Protein AF-A0A2M8N686-F1 (afdb_monomer_lite)

pLDDT: mean 87.37, std 13.08, range [43.0, 98.5]

Structure (mmCIF, N/CA/C/O backbone):
data_AF-A0A2M8N686-F1
#
_entry.id   AF-A0A2M8N686-F1
#
loop_
_atom_site.group_PDB
_atom_site.id
_atom_site.type_symbol
_atom_site.label_atom_id
_atom_site.label_alt_id
_atom_site.label_comp_id
_atom_site.label_asym_id
_atom_site.label_entity_id
_atom_site.label_seq_id
_atom_site.pdbx_PDB_ins_code
_atom_site.Cartn_x
_atom_site.Cartn_y
_atom_site.Cartn_z
_atom_site.occupancy
_atom_site.B_iso_or_equiv
_atom_site.auth_seq_id
_atom_site.auth_comp_id
_atom_site.auth_asym_id
_atom_site.auth_atom_id
_atom_site.pdbx_PDB_model_num
ATOM 1 N N . MET A 1 1 ? 10.267 6.712 35.554 1.00 43.00 1 MET A N 1
ATOM 2 C CA . MET A 1 1 ? 9.032 7.504 35.377 1.00 43.00 1 MET A CA 1
ATOM 3 C C . MET A 1 1 ? 8.303 6.922 34.177 1.00 43.00 1 MET A C 1
ATOM 5 O O . MET A 1 1 ? 8.813 7.042 33.075 1.00 43.00 1 MET A O 1
ATOM 9 N N . TYR A 1 2 ? 7.205 6.190 34.384 1.00 43.91 2 TYR A N 1
ATOM 10 C CA . TYR A 1 2 ? 6.410 5.654 33.275 1.00 43.91 2 TYR A CA 1
ATOM 11 C C . TYR A 1 2 ? 5.439 6.739 32.820 1.00 43.91 2 TYR A C 1
ATOM 13 O O . TYR A 1 2 ? 4.535 7.112 33.567 1.00 43.91 2 TYR A O 1
ATOM 21 N N . ILE A 1 3 ? 5.649 7.281 31.624 1.00 50.38 3 ILE A N 1
ATOM 22 C CA . ILE A 1 3 ? 4.690 8.197 31.011 1.00 50.38 3 ILE A CA 1
ATOM 23 C C . ILE A 1 3 ? 3.530 7.336 30.512 1.00 50.38 3 ILE A C 1
ATOM 25 O O . ILE A 1 3 ? 3.686 6.550 29.581 1.00 50.38 3 ILE A O 1
ATOM 29 N N . THR A 1 4 ? 2.371 7.442 31.161 1.00 51.72 4 THR A N 1
ATOM 30 C CA . THR A 1 4 ? 1.151 6.810 30.653 1.00 51.72 4 THR A CA 1
ATOM 31 C C . THR A 1 4 ? 0.597 7.690 29.537 1.00 51.72 4 THR A C 1
ATOM 33 O O . THR A 1 4 ? 0.317 8.869 29.744 1.00 51.72 4 THR A O 1
ATOM 36 N N . LYS A 1 5 ? 0.483 7.137 28.325 1.00 56.78 5 LYS A N 1
ATOM 37 C CA . LYS A 1 5 ? -0.182 7.804 27.201 1.00 56.78 5 LYS A CA 1
ATOM 38 C C . LYS A 1 5 ? -1.680 7.847 27.525 1.00 56.78 5 LYS A C 1
ATOM 40 O O . LYS A 1 5 ? -2.380 6.862 27.316 1.00 56.78 5 LYS A O 1
ATOM 45 N N . GLN A 1 6 ? -2.156 8.938 28.121 1.00 55.22 6 GLN A N 1
ATOM 46 C CA . GLN A 1 6 ? -3.581 9.127 28.386 1.00 55.22 6 GLN A CA 1
ATOM 47 C C . GLN A 1 6 ? -4.253 9.615 27.102 1.00 55.22 6 GLN A C 1
ATOM 49 O O . GLN A 1 6 ? -4.021 10.737 26.662 1.00 55.22 6 GLN A O 1
ATOM 54 N N . THR A 1 7 ? -5.053 8.759 26.469 1.00 58.88 7 THR A N 1
ATOM 55 C CA . THR A 1 7 ? -5.977 9.197 25.417 1.00 58.88 7 THR A CA 1
ATOM 56 C C . THR A 1 7 ? -7.092 10.041 26.047 1.00 58.88 7 THR A C 1
ATOM 58 O O . THR A 1 7 ? -7.583 9.670 27.115 1.00 58.88 7 THR A O 1
ATOM 61 N N . PRO A 1 8 ? -7.509 11.150 25.412 1.00 60.50 8 PRO A N 1
ATOM 62 C CA . PRO A 1 8 ? -8.426 12.131 26.004 1.00 60.50 8 PRO A CA 1
ATOM 63 C C . PRO A 1 8 ? -9.835 11.584 26.286 1.00 60.50 8 PRO A C 1
ATOM 65 O O . PRO A 1 8 ? -10.559 12.141 27.108 1.00 60.50 8 PRO A O 1
ATOM 68 N N . SER A 1 9 ? -10.219 10.474 25.654 1.00 70.19 9 SER A N 1
ATOM 69 C CA . SER A 1 9 ? -11.492 9.793 25.880 1.00 70.19 9 SER A CA 1
ATOM 70 C C . SER A 1 9 ? -11.342 8.272 25.754 1.00 70.19 9 SER A C 1
ATOM 72 O O . SER A 1 9 ? -10.486 7.767 25.021 1.00 70.19 9 SER A O 1
ATOM 74 N N . ASN A 1 10 ? -12.167 7.537 26.506 1.00 79.94 10 ASN A N 1
ATOM 75 C CA . ASN A 1 10 ? -12.297 6.085 26.406 1.00 79.94 10 ASN A CA 1
ATOM 76 C C . ASN A 1 10 ? -13.639 5.744 25.759 1.00 79.94 10 ASN A C 1
ATOM 78 O O . ASN A 1 10 ? -14.676 6.249 26.188 1.00 79.94 10 ASN A O 1
ATOM 82 N N . GLU A 1 11 ? -13.618 4.839 24.790 1.00 86.25 11 GLU A N 1
ATOM 83 C CA . GLU A 1 11 ? -14.802 4.148 24.302 1.00 86.25 11 GLU A CA 1
ATOM 84 C C . GLU A 1 11 ? -15.202 3.060 25.306 1.00 86.25 11 GLU A C 1
ATOM 86 O O . GLU A 1 11 ? -14.347 2.382 25.890 1.00 86.25 11 GLU A O 1
ATOM 91 N N . VAL A 1 12 ? -16.508 2.914 25.532 1.00 89.19 12 VAL A N 1
ATOM 92 C CA . VAL A 1 12 ? -17.080 1.862 26.376 1.00 89.19 12 VAL A CA 1
ATOM 93 C C . VAL A 1 12 ? -17.918 0.956 25.489 1.00 89.19 12 VAL A C 1
ATOM 95 O O . VAL A 1 12 ? -18.926 1.382 24.931 1.00 89.19 12 VAL A O 1
ATOM 98 N N . PHE A 1 13 ? -17.503 -0.299 25.372 1.00 91.44 13 PHE A N 1
ATOM 99 C CA . PHE A 1 13 ? -18.198 -1.288 24.558 1.00 91.44 13 PHE A CA 1
ATOM 100 C C . PHE A 1 13 ? -19.401 -1.863 25.308 1.00 91.44 13 PHE A C 1
ATOM 102 O O . PHE A 1 13 ? -19.449 -1.849 26.539 1.00 91.44 13 PHE A O 1
ATOM 109 N N . ALA A 1 14 ? -20.343 -2.461 24.573 1.00 93.81 14 ALA A N 1
ATOM 110 C CA . ALA A 1 14 ? -21.530 -3.104 25.150 1.00 93.81 14 ALA A CA 1
ATOM 111 C C . ALA A 1 14 ? -21.199 -4.199 26.188 1.00 93.81 14 ALA A C 1
ATOM 113 O O . ALA A 1 14 ? -22.002 -4.484 27.069 1.00 93.81 14 ALA A O 1
ATOM 114 N N . THR A 1 15 ? -20.000 -4.786 26.119 1.00 96.00 15 THR A N 1
ATOM 115 C CA . THR A 1 15 ? -19.491 -5.783 27.075 1.00 96.00 15 THR A CA 1
ATOM 116 C C . THR A 1 15 ? -19.003 -5.183 28.399 1.00 96.00 15 THR A C 1
ATOM 118 O O . THR A 1 15 ? -18.626 -5.924 29.303 1.00 96.00 15 THR A O 1
ATOM 121 N N . GLY A 1 16 ? -18.951 -3.853 28.516 1.00 93.25 16 GLY A N 1
ATOM 122 C CA . GLY A 1 16 ? -18.352 -3.134 29.642 1.00 93.25 16 GLY A CA 1
ATOM 123 C C . GLY A 1 16 ? -16.836 -2.935 29.528 1.00 93.25 16 GLY A C 1
ATOM 124 O O . GLY A 1 16 ? -16.250 -2.238 30.360 1.00 93.25 16 GLY A O 1
ATOM 125 N N . ALA A 1 17 ? -16.191 -3.501 28.500 1.00 92.69 17 ALA A N 1
ATOM 126 C CA . ALA A 1 17 ? -14.785 -3.241 28.209 1.00 92.69 17 ALA A CA 1
ATOM 127 C C . ALA A 1 17 ? -14.563 -1.757 27.867 1.00 92.69 17 ALA A C 1
ATOM 129 O O . ALA A 1 17 ? -15.431 -1.106 27.283 1.00 92.69 17 ALA A O 1
ATOM 130 N N . LYS A 1 18 ? -13.384 -1.229 28.214 1.00 91.12 18 LYS A N 1
ATOM 131 C CA . LYS A 1 18 ? -12.980 0.148 27.904 1.00 91.12 18 LYS A CA 1
ATOM 132 C C . LYS A 1 18 ? -11.674 0.155 27.123 1.00 91.12 18 LYS A C 1
ATOM 134 O O . LYS A 1 18 ? -10.757 -0.590 27.467 1.00 91.12 18 LYS A O 1
ATOM 139 N N . ARG A 1 19 ? -11.569 1.019 26.116 1.00 87.75 19 ARG A N 1
ATOM 140 C CA . ARG A 1 19 ? -10.339 1.246 25.342 1.00 87.75 19 ARG A CA 1
ATOM 141 C C . ARG A 1 19 ? -10.242 2.723 24.978 1.00 87.75 19 ARG A C 1
ATOM 143 O O . ARG A 1 19 ? -11.264 3.374 24.810 1.00 87.75 19 ARG A O 1
ATOM 150 N N . GLY A 1 20 ? -9.029 3.261 24.878 1.00 86.25 20 GLY A N 1
ATOM 151 C CA . GLY A 1 20 ? -8.843 4.643 24.427 1.00 86.25 20 GLY A CA 1
ATOM 152 C C . GLY A 1 20 ? -9.400 4.857 23.018 1.00 86.25 20 GLY A C 1
ATOM 153 O O . GLY A 1 20 ? -9.288 3.940 22.204 1.00 86.25 20 GLY A O 1
ATOM 154 N N . SER A 1 21 ? -9.937 6.049 22.738 1.00 83.81 21 SER A N 1
ATOM 155 C CA . SER A 1 21 ? -10.472 6.452 21.424 1.00 83.81 21 SER A CA 1
ATOM 156 C C . SER A 1 21 ? -9.516 6.132 20.272 1.00 83.81 21 SER A C 1
ATOM 158 O O . SER A 1 21 ? -8.296 6.184 20.440 1.00 83.81 21 SER A O 1
ATOM 160 N N . GLU A 1 22 ? -10.062 5.788 19.107 1.00 83.50 22 GLU A N 1
ATOM 161 C CA . GLU A 1 22 ? -9.301 5.553 17.872 1.00 83.50 22 GLU A CA 1
ATOM 162 C C . GLU A 1 22 ? -8.874 6.854 17.165 1.00 83.50 22 GLU A C 1
ATOM 164 O O . GLU A 1 22 ? -8.094 6.814 16.220 1.00 83.50 22 GLU A O 1
ATOM 169 N N . GLU A 1 23 ? -9.319 8.016 17.652 1.00 82.81 23 GLU A N 1
ATOM 170 C CA . GLU A 1 23 ? -8.931 9.323 17.117 1.00 82.81 23 GLU A CA 1
ATOM 171 C C . GLU A 1 23 ? -7.406 9.530 17.141 1.00 82.81 23 GLU A C 1
ATOM 173 O O . GLU A 1 23 ? -6.740 9.320 18.160 1.00 82.81 23 GLU A O 1
ATOM 178 N N . GLY A 1 24 ? -6.849 9.933 15.995 1.00 83.00 24 GLY A N 1
ATOM 179 C CA . GLY A 1 24 ? -5.412 10.156 15.819 1.00 83.00 24 GLY A CA 1
ATOM 180 C C . GLY A 1 24 ? -4.556 8.884 15.859 1.00 83.00 24 GLY A C 1
ATOM 181 O O . GLY A 1 24 ? -3.329 8.982 15.941 1.00 83.00 24 GLY A O 1
ATOM 182 N N . LYS A 1 25 ? -5.164 7.690 15.839 1.00 87.81 25 LYS A N 1
ATOM 183 C CA . LYS A 1 25 ? -4.439 6.427 15.676 1.00 87.81 25 LYS A CA 1
ATOM 184 C C . LYS A 1 25 ? -4.390 6.030 14.207 1.00 87.81 25 LYS A C 1
ATOM 186 O O . LYS A 1 25 ? -5.379 6.147 13.495 1.00 87.81 25 LYS A O 1
ATOM 191 N N . LEU A 1 26 ? -3.248 5.475 13.810 1.00 90.88 26 LEU A N 1
ATOM 192 C CA . LEU A 1 26 ? -3.048 4.900 12.488 1.00 90.88 26 LEU A CA 1
ATOM 193 C C . LEU A 1 26 ? -4.020 3.731 12.258 1.00 90.88 26 LEU A C 1
ATOM 195 O O . LEU A 1 26 ? -4.023 2.756 13.019 1.00 90.88 26 LEU A O 1
ATOM 199 N N . ARG A 1 27 ? -4.812 3.797 11.189 1.00 94.44 27 ARG A N 1
ATOM 200 C CA . ARG A 1 27 ? -5.843 2.811 10.839 1.00 94.44 27 ARG A CA 1
ATOM 201 C C . ARG A 1 27 ? -5.250 1.632 10.072 1.00 94.44 27 ARG A C 1
ATOM 203 O O . ARG A 1 27 ? -5.585 1.361 8.920 1.00 94.44 27 ARG A O 1
ATOM 210 N N . VAL A 1 28 ? -4.369 0.886 10.743 1.00 93.75 28 VAL A N 1
ATOM 211 C CA . VAL A 1 28 ? -3.660 -0.288 10.186 1.00 93.75 28 VAL A CA 1
ATOM 212 C C . VAL A 1 28 ? -4.625 -1.339 9.616 1.00 93.75 28 VAL A C 1
ATOM 214 O O . VAL A 1 28 ? -4.282 -2.057 8.682 1.00 93.75 28 VAL A O 1
ATOM 217 N N . ASN A 1 29 ? -5.860 -1.400 10.121 1.00 94.25 29 ASN A N 1
ATOM 218 C CA . ASN A 1 29 ? -6.917 -2.288 9.631 1.00 94.25 29 ASN A CA 1
ATOM 219 C C . ASN A 1 29 ? -7.373 -2.002 8.184 1.00 94.25 29 ASN A C 1
ATOM 221 O O . ASN A 1 29 ? -8.133 -2.797 7.630 1.00 94.25 29 ASN A O 1
ATOM 225 N N . LEU A 1 30 ? -6.956 -0.885 7.577 1.00 96.56 30 LEU A N 1
ATOM 226 C CA . LEU A 1 30 ? -7.200 -0.600 6.161 1.00 96.56 30 LEU A CA 1
ATOM 227 C C . LEU A 1 30 ? -6.285 -1.406 5.226 1.00 96.56 30 LEU A C 1
ATOM 229 O O . LEU A 1 30 ? -6.636 -1.600 4.060 1.00 96.56 30 LEU A O 1
ATOM 233 N N . LEU A 1 31 ? -5.147 -1.911 5.718 1.00 96.38 31 LEU A N 1
ATOM 234 C CA . LEU A 1 31 ? -4.295 -2.821 4.956 1.00 96.38 31 LEU A CA 1
ATOM 235 C C . LEU A 1 31 ? -4.890 -4.238 4.951 1.00 96.38 31 LEU A C 1
ATOM 237 O O . LEU A 1 31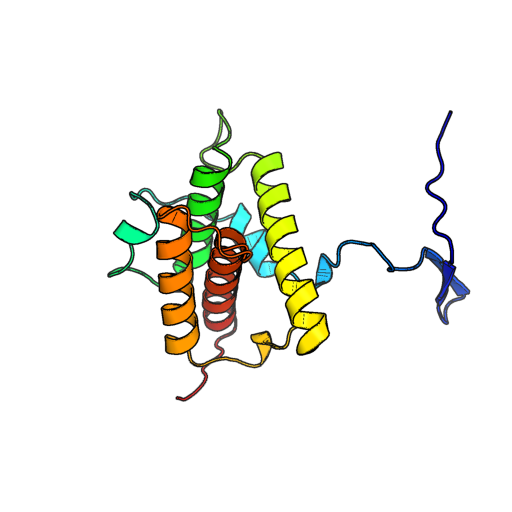 ? -5.233 -4.762 6.013 1.00 96.38 31 LEU A O 1
ATOM 241 N N . PRO A 1 32 ? -4.965 -4.913 3.790 1.00 96.00 32 PRO A N 1
ATOM 242 C CA . PRO A 1 32 ? -5.250 -6.342 3.752 1.00 96.00 32 PRO A CA 1
ATOM 243 C C . PRO A 1 32 ? -4.143 -7.123 4.472 1.00 96.00 32 PRO A C 1
ATOM 245 O O . PRO A 1 32 ? -2.966 -6.992 4.133 1.00 96.00 32 PRO A O 1
ATOM 248 N N . SER A 1 33 ? -4.503 -7.962 5.443 1.00 93.81 33 SER A N 1
ATOM 249 C CA . SER A 1 33 ? -3.539 -8.798 6.172 1.00 93.81 33 SER A CA 1
ATOM 250 C C . SER A 1 33 ? -2.752 -9.722 5.244 1.00 93.81 33 SER A C 1
ATOM 252 O O . SER A 1 33 ? -1.546 -9.892 5.397 1.00 93.81 33 SER A O 1
ATOM 254 N N . GLU A 1 34 ? -3.429 -10.264 4.239 1.00 95.44 34 GLU A N 1
ATOM 255 C CA . GLU A 1 34 ? -2.892 -11.185 3.250 1.00 95.44 34 GLU A CA 1
ATOM 256 C C . GLU A 1 34 ? -1.856 -10.487 2.368 1.00 95.44 34 GLU A C 1
ATOM 258 O O . GLU A 1 34 ? -0.843 -11.093 2.029 1.00 95.44 34 GLU A O 1
ATOM 263 N N . TRP A 1 35 ? -2.056 -9.198 2.066 1.00 94.88 35 TRP A N 1
ATOM 264 C CA . TRP A 1 35 ? -1.060 -8.386 1.368 1.00 94.88 35 TRP A CA 1
ATOM 265 C C . TRP A 1 35 ? 0.202 -8.237 2.211 1.00 94.88 35 TRP A C 1
ATOM 267 O O . TRP A 1 35 ? 1.291 -8.501 1.716 1.00 94.88 35 TRP A O 1
ATOM 277 N N . VAL A 1 36 ? 0.068 -7.883 3.493 1.00 93.12 36 VAL A N 1
ATOM 278 C CA . VAL A 1 36 ? 1.215 -7.711 4.399 1.00 93.12 36 VAL A CA 1
ATOM 279 C C . VAL A 1 36 ? 1.997 -9.020 4.541 1.00 93.12 36 VAL A C 1
ATOM 281 O O . VAL A 1 36 ? 3.216 -9.036 4.383 1.00 93.12 36 VAL A O 1
ATOM 284 N N . THR A 1 37 ? 1.314 -10.142 4.781 1.00 91.94 37 THR A N 1
ATOM 285 C CA . THR A 1 37 ? 1.960 -11.459 4.882 1.00 91.94 37 THR A CA 1
ATOM 286 C C . THR A 1 37 ? 2.628 -11.874 3.572 1.00 91.94 37 THR A C 1
ATOM 288 O O . THR A 1 37 ? 3.758 -12.367 3.585 1.00 91.94 37 THR A O 1
ATOM 291 N N . THR A 1 38 ? 1.966 -11.663 2.433 1.00 91.06 38 THR A N 1
ATOM 292 C CA . THR A 1 38 ? 2.527 -12.006 1.119 1.00 91.06 38 THR A CA 1
ATOM 293 C C . THR A 1 38 ? 3.736 -11.138 0.802 1.00 91.06 38 THR A C 1
ATOM 295 O O . THR A 1 38 ? 4.765 -11.663 0.391 1.00 91.06 38 THR A O 1
ATOM 298 N N . LEU A 1 39 ? 3.663 -9.833 1.070 1.00 89.25 39 LEU A N 1
ATOM 299 C CA . LEU A 1 39 ? 4.756 -8.895 0.844 1.00 89.25 39 LEU A CA 1
ATOM 300 C C . LEU A 1 39 ? 6.032 -9.358 1.553 1.00 89.25 39 LEU A C 1
ATOM 302 O O . LEU A 1 39 ? 7.061 -9.449 0.907 1.00 89.25 39 LEU A O 1
ATOM 306 N N . PHE A 1 40 ? 5.970 -9.752 2.827 1.00 85.25 40 PHE A N 1
ATOM 307 C CA . PHE A 1 40 ? 7.166 -10.160 3.586 1.00 85.25 40 PHE A CA 1
ATOM 308 C C . PHE A 1 40 ? 7.568 -11.634 3.454 1.00 85.25 40 PHE A C 1
ATOM 310 O O . PHE A 1 40 ? 8.587 -12.040 4.008 1.00 85.25 40 PHE A O 1
ATOM 317 N N . SER A 1 41 ? 6.797 -12.443 2.729 1.00 85.12 41 SER A N 1
ATOM 318 C CA . SER A 1 41 ? 7.141 -13.843 2.431 1.00 85.12 41 SER A CA 1
ATOM 319 C C . SER A 1 41 ? 7.625 -14.046 0.993 1.00 85.12 41 SER A C 1
ATOM 321 O O . SER A 1 41 ? 8.145 -15.109 0.652 1.00 85.12 41 SER A O 1
ATOM 323 N N . THR A 1 42 ? 7.470 -13.027 0.148 1.00 79.88 42 THR A N 1
ATOM 324 C CA . THR A 1 42 ? 7.775 -13.090 -1.277 1.00 79.88 42 THR A CA 1
ATOM 325 C C . THR A 1 42 ? 9.276 -12.895 -1.523 1.00 79.88 42 THR A C 1
ATOM 327 O O . THR A 1 42 ? 9.847 -11.913 -1.048 1.00 79.88 42 THR A O 1
ATOM 330 N N . PRO A 1 43 ? 9.945 -13.767 -2.304 1.00 75.19 43 PRO A N 1
ATOM 331 C CA . PRO A 1 43 ? 11.305 -13.504 -2.753 1.00 75.19 43 PRO A CA 1
ATOM 332 C C . PRO A 1 43 ? 11.372 -12.230 -3.601 1.00 75.19 43 PRO A C 1
ATOM 334 O O . PRO A 1 43 ? 10.557 -12.014 -4.506 1.00 75.19 43 PRO A O 1
ATOM 337 N N . VAL A 1 44 ? 12.382 -11.401 -3.349 1.00 70.62 44 VAL A N 1
ATOM 338 C CA . VAL A 1 44 ? 12.675 -10.253 -4.209 1.00 70.62 44 VAL A CA 1
ATOM 339 C C . VAL A 1 44 ? 13.286 -10.767 -5.508 1.00 70.62 44 VAL A C 1
ATOM 341 O O . VAL A 1 44 ? 14.382 -11.327 -5.510 1.00 70.62 44 VAL A O 1
ATOM 344 N N . VAL A 1 45 ? 12.578 -10.582 -6.621 1.00 62.06 45 VAL A N 1
ATOM 345 C CA . VAL A 1 45 ? 13.074 -10.946 -7.955 1.00 62.06 45 VAL A CA 1
ATOM 346 C C . VAL A 1 45 ? 14.022 -9.845 -8.464 1.00 62.06 45 VAL A C 1
ATOM 348 O O . VAL A 1 45 ? 13.833 -8.655 -8.194 1.00 62.06 45 VAL A O 1
ATOM 351 N N . GLY A 1 46 ? 15.105 -10.248 -9.134 1.00 51.81 46 GLY A N 1
ATOM 352 C CA . GLY A 1 46 ? 16.105 -9.347 -9.716 1.00 51.81 46 GLY A CA 1
ATOM 353 C C . GLY A 1 46 ? 15.623 -8.712 -11.024 1.00 51.81 46 GLY A C 1
ATOM 354 O O . GLY A 1 46 ? 15.048 -9.401 -11.860 1.00 51.81 46 GLY A O 1
ATOM 355 N N . GLY A 1 47 ? 15.861 -7.409 -11.179 1.00 57.91 47 GLY A N 1
ATOM 356 C CA . GLY A 1 47 ? 15.501 -6.591 -12.342 1.00 57.91 47 GLY A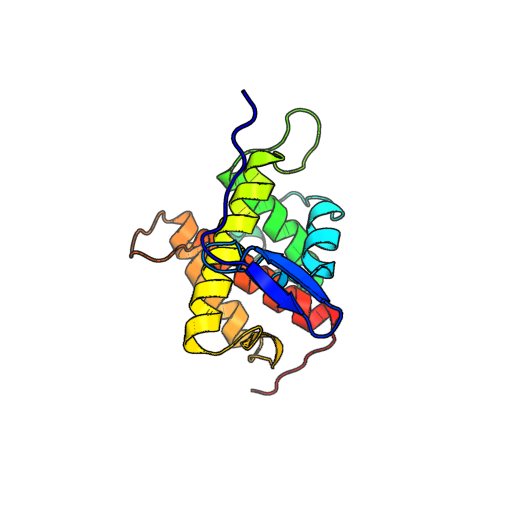 CA 1
ATOM 357 C C . GLY A 1 47 ? 15.590 -5.098 -12.000 1.00 57.91 47 GLY A C 1
ATOM 358 O O . GLY A 1 47 ? 15.391 -4.728 -10.839 1.00 57.91 47 GLY A O 1
ATOM 359 N N . ASP A 1 48 ? 15.919 -4.262 -12.986 1.00 54.88 48 ASP A N 1
ATOM 360 C CA . ASP A 1 48 ? 16.247 -2.833 -12.835 1.00 54.88 48 ASP A CA 1
ATOM 361 C C . ASP A 1 48 ? 14.993 -1.945 -12.651 1.00 54.88 48 ASP A C 1
ATOM 363 O O . ASP A 1 48 ? 14.649 -1.116 -13.496 1.00 54.88 48 ASP A O 1
ATOM 367 N N . GLY A 1 49 ? 14.280 -2.131 -11.536 1.00 56.06 49 GLY A N 1
ATOM 368 C CA . GLY A 1 49 ? 13.112 -1.325 -11.158 1.00 56.06 49 GLY A CA 1
ATOM 369 C C . GLY A 1 49 ? 11.833 -1.607 -11.967 1.00 56.06 49 GLY A C 1
ATOM 370 O O . GLY A 1 49 ? 11.801 -2.434 -12.877 1.00 56.06 49 GLY A O 1
ATOM 371 N N . LEU A 1 50 ? 10.745 -0.903 -11.625 1.00 63.00 50 LEU A N 1
ATOM 372 C CA . LEU A 1 50 ? 9.437 -0.979 -12.309 1.00 63.00 50 LEU A CA 1
ATOM 373 C C . LEU A 1 50 ? 9.493 -0.756 -13.840 1.00 63.00 50 LEU A C 1
ATOM 375 O O . LEU A 1 50 ? 8.710 -1.395 -14.545 1.00 63.00 50 LEU A O 1
ATOM 379 N N . PRO A 1 51 ? 10.374 0.112 -14.387 1.00 63.28 51 PRO A N 1
ATOM 380 C CA . PRO A 1 51 ? 10.517 0.283 -15.832 1.00 63.28 51 PRO A CA 1
ATOM 381 C C . PRO A 1 51 ? 10.924 -0.983 -16.585 1.00 63.28 51 PRO A C 1
ATOM 383 O O . PRO A 1 51 ? 10.435 -1.241 -17.683 1.00 63.28 51 PRO A O 1
ATOM 386 N N . ALA A 1 52 ? 11.785 -1.804 -15.984 1.00 60.78 52 ALA A N 1
ATOM 387 C CA . ALA A 1 52 ? 12.283 -3.021 -16.611 1.00 60.78 52 ALA A CA 1
ATOM 388 C C . ALA A 1 52 ? 11.231 -4.142 -16.679 1.00 60.78 52 ALA A C 1
ATOM 390 O O . ALA A 1 52 ? 11.430 -5.111 -17.403 1.00 60.78 52 ALA A O 1
ATOM 391 N N . CYS A 1 53 ? 10.115 -4.023 -15.949 1.00 60.50 53 CYS A N 1
ATOM 392 C CA . CYS A 1 53 ? 9.087 -5.060 -15.871 1.00 60.50 53 CYS A CA 1
ATOM 393 C C . CYS A 1 53 ? 7.739 -4.659 -16.492 1.00 60.50 53 CYS A C 1
ATOM 395 O O . CYS A 1 53 ? 6.741 -5.320 -16.216 1.00 60.50 53 CYS A O 1
ATOM 397 N N . TRP A 1 54 ? 7.653 -3.582 -17.288 1.00 69.31 54 TRP A N 1
ATOM 398 C CA . TRP A 1 54 ? 6.364 -3.143 -17.851 1.00 69.31 54 TRP A CA 1
ATOM 399 C C . TRP A 1 54 ? 5.726 -4.158 -18.801 1.00 69.31 54 TRP A C 1
ATOM 401 O O . TRP A 1 54 ? 4.503 -4.316 -18.754 1.00 69.31 54 TRP A O 1
ATOM 411 N N . ASP A 1 55 ? 6.535 -4.824 -19.625 1.00 68.88 55 ASP A N 1
ATOM 412 C CA . ASP A 1 55 ? 6.055 -5.776 -20.632 1.00 68.88 55 ASP A CA 1
ATOM 413 C C . ASP A 1 55 ? 5.761 -7.163 -20.032 1.00 68.88 55 ASP A C 1
ATOM 415 O O . ASP A 1 55 ? 4.861 -7.855 -20.501 1.00 68.88 55 ASP A O 1
ATOM 419 N N . ASP A 1 56 ? 6.426 -7.510 -18.925 1.00 69.50 56 ASP A N 1
ATOM 420 C CA . ASP A 1 56 ? 6.279 -8.794 -18.221 1.00 69.50 56 ASP A CA 1
ATOM 421 C C . ASP A 1 56 ? 5.477 -8.680 -16.908 1.00 69.50 56 ASP A C 1
ATOM 423 O O . ASP A 1 56 ? 5.464 -9.597 -16.078 1.00 69.50 56 ASP A O 1
ATOM 427 N N . PHE A 1 57 ? 4.811 -7.543 -16.671 1.00 83.06 57 PHE A N 1
ATOM 428 C CA . PHE A 1 57 ? 4.052 -7.334 -15.441 1.00 83.06 57 PHE A CA 1
ATOM 429 C C . PHE A 1 57 ? 2.872 -8.310 -15.350 1.00 83.06 57 PHE A C 1
ATOM 431 O O . PHE A 1 57 ? 1.955 -8.283 -16.174 1.00 83.06 57 PHE A O 1
ATOM 438 N N . HIS A 1 58 ? 2.834 -9.082 -14.262 1.00 86.56 58 HIS A N 1
ATOM 439 C CA . HIS A 1 58 ? 1.686 -9.894 -13.874 1.00 86.56 58 HIS A CA 1
ATOM 440 C C . HIS A 1 58 ? 1.236 -9.537 -12.444 1.00 86.56 58 HIS A C 1
ATOM 442 O O . HIS A 1 58 ? 2.098 -9.403 -11.568 1.00 86.56 58 HIS A O 1
ATOM 448 N N . PRO A 1 59 ? -0.080 -9.414 -12.163 1.00 89.44 59 PRO A N 1
ATOM 449 C CA . PRO A 1 59 ? -0.592 -9.097 -10.825 1.00 89.44 59 PRO A CA 1
ATOM 450 C C . PRO A 1 59 ? -0.056 -9.990 -9.695 1.00 89.44 59 PRO A C 1
ATOM 452 O O . PRO A 1 59 ? 0.263 -9.483 -8.620 1.00 89.44 59 PRO A O 1
ATOM 455 N N . SER A 1 60 ? 0.146 -11.287 -9.949 1.00 88.62 60 SER A N 1
ATOM 456 C CA . SER A 1 60 ? 0.739 -12.223 -8.977 1.00 88.62 60 SER A CA 1
ATOM 457 C C . SER A 1 60 ? 2.141 -11.822 -8.502 1.00 88.62 60 SER A C 1
ATOM 459 O O . SER A 1 60 ? 2.546 -12.194 -7.405 1.00 88.62 60 SER A O 1
ATOM 461 N N . ASN A 1 61 ? 2.884 -11.062 -9.313 1.00 88.06 61 ASN A N 1
ATOM 462 C CA . ASN A 1 61 ? 4.260 -10.651 -9.028 1.00 88.06 61 ASN A CA 1
ATOM 463 C C . ASN A 1 61 ? 4.325 -9.252 -8.391 1.00 88.06 61 ASN A C 1
ATOM 465 O O . ASN A 1 61 ? 5.405 -8.781 -8.030 1.00 88.06 61 ASN A O 1
ATOM 469 N N . ALA A 1 62 ? 3.185 -8.574 -8.226 1.00 91.44 62 ALA A N 1
ATOM 470 C CA . ALA A 1 62 ? 3.124 -7.241 -7.635 1.00 91.44 62 ALA A CA 1
ATOM 471 C C . ALA A 1 62 ? 3.719 -7.144 -6.209 1.00 91.44 62 ALA A C 1
ATOM 473 O O . ALA A 1 62 ? 4.348 -6.120 -5.937 1.00 91.44 62 ALA A O 1
ATOM 474 N N . PRO A 1 63 ? 3.635 -8.161 -5.320 1.00 92.50 63 PRO A N 1
ATOM 475 C CA . PRO A 1 63 ? 4.346 -8.136 -4.039 1.00 92.50 63 PRO A CA 1
ATOM 476 C C . PRO A 1 63 ? 5.875 -8.064 -4.194 1.00 92.50 63 PRO A C 1
ATOM 478 O O . PRO A 1 63 ? 6.517 -7.259 -3.523 1.00 92.50 63 PRO A O 1
ATOM 481 N N . SER A 1 64 ? 6.471 -8.834 -5.117 1.00 88.62 64 SER A N 1
ATOM 482 C CA . SER A 1 64 ? 7.918 -8.768 -5.396 1.00 88.62 64 SER A CA 1
ATOM 483 C C . SER A 1 64 ? 8.331 -7.378 -5.879 1.00 88.62 64 SER A C 1
ATOM 485 O O . SER A 1 64 ? 9.371 -6.859 -5.476 1.00 88.62 64 SER A O 1
ATOM 487 N N . ILE A 1 65 ? 7.507 -6.769 -6.734 1.00 89.44 65 ILE A N 1
ATOM 488 C CA . ILE A 1 65 ? 7.747 -5.427 -7.270 1.00 89.44 65 ILE A CA 1
ATOM 489 C C . ILE A 1 65 ? 7.613 -4.377 -6.161 1.00 89.44 65 ILE A C 1
ATOM 491 O O . ILE A 1 65 ? 8.442 -3.476 -6.073 1.00 89.44 65 ILE A O 1
ATOM 495 N N . ALA A 1 66 ? 6.625 -4.510 -5.274 1.00 92.31 66 ALA A N 1
ATOM 496 C CA . ALA A 1 66 ? 6.472 -3.623 -4.126 1.00 92.31 66 ALA A CA 1
ATOM 497 C C . ALA A 1 66 ? 7.690 -3.695 -3.192 1.00 92.31 66 ALA A C 1
ATOM 499 O O . ALA A 1 66 ? 8.217 -2.652 -2.817 1.00 92.31 66 ALA A O 1
ATOM 500 N N . LEU A 1 67 ? 8.201 -4.895 -2.882 1.00 90.44 67 LEU A N 1
ATOM 501 C CA . LEU A 1 67 ? 9.440 -5.036 -2.108 1.00 90.44 67 LEU A CA 1
ATOM 502 C C . LEU A 1 67 ? 10.631 -4.351 -2.784 1.00 90.44 67 LEU A C 1
ATOM 504 O O . LEU A 1 67 ? 11.401 -3.681 -2.103 1.00 90.44 67 LEU A O 1
ATOM 508 N N . ARG A 1 68 ? 10.779 -4.496 -4.108 1.00 87.81 68 ARG A N 1
ATOM 509 C CA . ARG A 1 68 ? 11.832 -3.810 -4.872 1.00 87.81 68 ARG A CA 1
ATOM 510 C C . ARG A 1 68 ? 11.735 -2.297 -4.697 1.00 87.81 68 ARG A C 1
ATOM 512 O O . ARG A 1 68 ? 12.725 -1.685 -4.329 1.00 87.81 68 ARG A O 1
ATOM 519 N N . VAL A 1 69 ? 10.552 -1.721 -4.893 1.00 90.38 69 VAL A N 1
ATOM 520 C CA . VAL A 1 69 ? 10.331 -0.272 -4.753 1.00 90.38 69 VAL A CA 1
ATOM 521 C C . VAL A 1 69 ? 10.650 0.209 -3.333 1.00 90.38 69 VAL A C 1
ATOM 523 O O . VAL A 1 69 ? 11.278 1.248 -3.168 1.00 90.38 69 VAL A O 1
ATOM 526 N N . ILE A 1 70 ? 10.284 -0.561 -2.303 1.00 92.81 70 ILE A N 1
ATOM 527 C CA . ILE A 1 70 ? 10.622 -0.235 -0.907 1.00 92.81 70 ILE A CA 1
ATOM 528 C C . ILE A 1 70 ? 12.139 -0.289 -0.682 1.00 92.81 70 ILE A C 1
ATOM 530 O O . ILE A 1 70 ? 12.683 0.583 -0.012 1.00 92.81 70 ILE A O 1
ATOM 534 N N . ILE A 1 71 ? 12.823 -1.295 -1.232 1.00 90.00 71 ILE A N 1
ATOM 535 C CA . ILE A 1 71 ? 14.283 -1.423 -1.143 1.00 90.00 71 ILE A CA 1
ATOM 536 C C . ILE A 1 71 ? 14.987 -0.278 -1.872 1.00 90.00 71 ILE A C 1
ATOM 538 O O . ILE A 1 71 ? 16.002 0.209 -1.385 1.00 90.00 71 ILE A O 1
ATOM 542 N N . ASP A 1 72 ? 14.475 0.145 -3.023 1.00 88.00 72 ASP A N 1
ATOM 543 C CA . ASP A 1 72 ? 15.064 1.242 -3.786 1.00 88.00 72 ASP A CA 1
ATOM 544 C C . ASP A 1 72 ? 14.921 2.579 -3.027 1.00 88.00 72 ASP A C 1
ATOM 546 O O . ASP A 1 72 ? 15.856 3.375 -3.020 1.00 88.00 72 ASP A O 1
ATOM 550 N N . GLU A 1 73 ? 13.797 2.791 -2.330 1.00 92.81 73 GLU A N 1
ATOM 551 C CA . GLU A 1 73 ? 13.535 3.991 -1.517 1.00 92.81 73 GLU A CA 1
ATOM 552 C C . GLU A 1 73 ? 14.315 4.007 -0.190 1.00 92.81 73 GLU A C 1
ATOM 554 O O . GLU A 1 73 ? 14.898 5.023 0.187 1.00 92.81 73 GLU A O 1
ATOM 559 N N . TYR A 1 74 ? 14.309 2.893 0.549 1.00 93.12 74 TYR A N 1
ATOM 560 C CA . TYR A 1 74 ? 14.778 2.838 1.943 1.00 93.12 74 TYR A CA 1
ATOM 561 C C . TYR A 1 74 ? 16.028 1.981 2.160 1.00 93.12 74 TYR A C 1
ATOM 563 O O . TYR A 1 74 ? 16.516 1.857 3.286 1.00 93.12 74 TYR A O 1
ATOM 571 N N . GLY A 1 75 ? 16.551 1.370 1.102 1.00 88.75 75 GLY A N 1
ATOM 572 C CA . GLY A 1 75 ? 17.633 0.404 1.183 1.00 88.75 75 GLY A CA 1
ATOM 573 C C . GLY A 1 75 ? 17.173 -0.992 1.609 1.00 88.75 75 GLY A C 1
ATOM 574 O O . GLY A 1 75 ? 16.029 -1.248 1.996 1.00 88.75 75 GLY A O 1
ATOM 575 N N . ARG A 1 76 ? 18.120 -1.925 1.535 1.00 84.94 76 ARG A N 1
ATOM 576 C CA . ARG A 1 76 ? 17.961 -3.314 1.980 1.00 84.94 76 ARG A CA 1
ATOM 577 C C . ARG A 1 76 ? 18.688 -3.552 3.294 1.00 84.94 76 ARG A C 1
ATOM 579 O O . ARG A 1 76 ? 19.654 -2.855 3.601 1.00 84.94 76 ARG A O 1
ATOM 586 N N . ASP A 1 77 ? 18.277 -4.593 4.003 1.00 82.75 77 ASP A N 1
ATOM 587 C CA . ASP A 1 77 ? 19.055 -5.131 5.112 1.00 82.75 77 ASP A CA 1
ATOM 588 C C . ASP A 1 77 ? 20.417 -5.661 4.619 1.00 82.75 77 ASP A C 1
ATOM 590 O O . ASP A 1 77 ? 20.532 -6.213 3.522 1.00 82.75 77 ASP A O 1
ATOM 594 N N . GLU A 1 78 ? 21.476 -5.510 5.417 1.00 79.00 78 GLU A N 1
ATOM 595 C CA . GLU A 1 78 ? 22.825 -5.941 5.004 1.00 79.00 78 GLU A CA 1
ATOM 596 C C . GLU A 1 78 ? 22.928 -7.469 4.861 1.00 79.00 78 GLU A C 1
ATOM 598 O O . GLU A 1 78 ? 23.737 -7.980 4.087 1.00 79.00 78 GLU A O 1
ATOM 603 N N . VAL A 1 79 ? 22.086 -8.199 5.600 1.00 81.06 79 VAL A N 1
ATOM 604 C CA . VAL A 1 79 ? 22.131 -9.663 5.727 1.00 81.06 79 VAL A CA 1
ATOM 605 C C . VAL A 1 79 ? 21.140 -10.368 4.795 1.00 81.06 79 VAL A C 1
ATOM 607 O O . VAL A 1 79 ? 21.390 -11.497 4.374 1.00 81.06 79 VAL A O 1
ATOM 610 N N . THR A 1 80 ? 20.013 -9.734 4.461 1.00 75.31 80 THR A N 1
ATOM 611 C CA . THR A 1 80 ? 18.940 -10.350 3.661 1.00 75.31 80 THR A CA 1
ATOM 612 C C . THR A 1 80 ? 18.538 -9.435 2.506 1.00 75.31 80 THR A C 1
ATOM 614 O O . THR A 1 80 ? 18.618 -8.220 2.640 1.00 75.31 80 THR A O 1
ATOM 617 N N . PRO A 1 81 ? 18.061 -9.962 1.365 1.00 76.06 81 PRO A N 1
ATOM 618 C CA . PRO A 1 81 ? 17.595 -9.130 0.256 1.00 76.06 81 PRO A CA 1
ATOM 619 C C . PRO A 1 81 ? 16.219 -8.487 0.522 1.00 76.06 81 PRO A C 1
ATOM 621 O O . PRO A 1 81 ? 15.511 -8.183 -0.431 1.00 76.06 81 PRO A O 1
ATOM 624 N N . LEU A 1 82 ? 15.819 -8.316 1.785 1.00 81.31 82 LEU A N 1
ATOM 625 C CA . LEU A 1 82 ? 14.564 -7.692 2.200 1.00 81.31 82 LEU A CA 1
ATOM 626 C C . LEU A 1 82 ? 14.776 -6.197 2.492 1.00 81.31 82 LEU A C 1
ATOM 628 O O . LEU A 1 82 ? 15.909 -5.782 2.759 1.00 81.31 82 LEU A O 1
ATOM 632 N N . PRO A 1 83 ? 13.713 -5.374 2.451 1.00 83.44 83 PRO A N 1
ATOM 633 C CA . PRO A 1 83 ? 13.785 -4.011 2.962 1.00 83.44 83 PRO A CA 1
ATOM 634 C C . PRO A 1 83 ? 14.143 -4.014 4.448 1.00 83.44 83 PRO A C 1
ATOM 636 O O . PRO A 1 83 ? 13.801 -4.952 5.171 1.00 83.44 83 PRO A O 1
ATOM 639 N N . THR A 1 84 ? 14.790 -2.943 4.906 1.00 86.06 84 THR A N 1
ATOM 640 C CA . THR A 1 84 ? 15.035 -2.752 6.341 1.00 86.06 84 THR A CA 1
ATOM 641 C C . THR A 1 84 ? 13.709 -2.738 7.106 1.00 86.06 84 THR A C 1
ATOM 643 O O . THR A 1 84 ? 12.690 -2.277 6.587 1.00 86.06 84 THR A O 1
ATOM 646 N N . ASN A 1 85 ? 13.700 -3.203 8.359 1.00 87.25 85 ASN A N 1
ATOM 647 C CA . ASN A 1 85 ? 12.485 -3.171 9.190 1.00 87.25 85 ASN A CA 1
ATOM 648 C C . ASN A 1 85 ? 11.880 -1.758 9.294 1.00 87.25 85 ASN A C 1
ATOM 650 O O . ASN A 1 85 ? 10.661 -1.597 9.269 1.00 87.25 85 ASN A O 1
ATOM 654 N N . GLU A 1 86 ? 12.733 -0.736 9.388 1.00 90.50 86 GLU A N 1
ATOM 655 C CA . GLU A 1 86 ? 12.316 0.667 9.400 1.00 90.50 86 GLU A CA 1
ATOM 656 C C . GLU A 1 86 ? 11.736 1.100 8.047 1.00 90.50 86 GLU A C 1
ATOM 658 O O . GLU A 1 86 ? 10.642 1.659 8.005 1.00 90.50 86 GLU A O 1
ATOM 663 N N . GLY A 1 87 ? 12.414 0.790 6.939 1.00 91.88 87 GLY A N 1
ATOM 664 C CA . GLY A 1 87 ? 11.941 1.112 5.592 1.00 91.88 87 GLY A CA 1
ATOM 665 C C . GLY A 1 87 ? 10.603 0.454 5.265 1.00 91.88 87 GLY A C 1
ATOM 666 O O . GLY A 1 87 ? 9.685 1.099 4.762 1.00 91.88 87 GLY A O 1
ATOM 667 N N . ALA A 1 88 ? 10.453 -0.815 5.637 1.00 91.94 88 ALA A N 1
ATOM 668 C CA . ALA A 1 88 ? 9.203 -1.551 5.531 1.00 91.94 88 ALA A CA 1
ATOM 669 C C . ALA A 1 88 ? 8.073 -0.898 6.343 1.00 91.94 88 ALA A C 1
ATOM 671 O O . ALA A 1 88 ? 6.973 -0.705 5.824 1.00 91.94 88 ALA A O 1
ATOM 672 N N . ALA A 1 89 ? 8.337 -0.525 7.600 1.00 94.00 89 ALA A N 1
ATOM 673 C CA . ALA A 1 89 ? 7.353 0.146 8.445 1.00 94.00 89 ALA A CA 1
ATOM 674 C C . ALA A 1 89 ? 6.944 1.512 7.869 1.00 94.00 89 ALA A C 1
ATOM 676 O O . ALA A 1 89 ? 5.750 1.789 7.750 1.00 94.00 89 ALA A O 1
ATOM 677 N N . ASN A 1 90 ? 7.910 2.330 7.446 1.00 96.75 90 ASN A N 1
ATOM 678 C CA . ASN A 1 90 ? 7.660 3.645 6.853 1.00 96.75 90 ASN A CA 1
ATOM 679 C C . ASN A 1 90 ? 6.854 3.543 5.553 1.00 96.75 90 ASN A C 1
ATOM 681 O O . ASN A 1 90 ? 5.911 4.309 5.349 1.00 96.75 90 ASN A O 1
ATOM 685 N N . ALA A 1 91 ? 7.156 2.558 4.705 1.00 96.94 91 ALA A N 1
ATOM 686 C CA . ALA A 1 91 ? 6.399 2.314 3.485 1.00 96.94 91 ALA A CA 1
ATOM 687 C C . ALA A 1 91 ? 4.929 1.962 3.765 1.00 96.94 91 ALA A C 1
ATOM 689 O O . ALA A 1 91 ? 4.024 2.491 3.115 1.00 96.94 91 ALA A O 1
ATOM 690 N N . LEU A 1 92 ? 4.680 1.099 4.756 1.00 97.06 92 LEU A N 1
ATOM 691 C CA . LEU A 1 92 ? 3.321 0.736 5.157 1.00 97.06 92 LEU A CA 1
ATOM 692 C C . LEU A 1 92 ? 2.570 1.908 5.793 1.00 97.06 92 LEU A C 1
ATOM 694 O O . LEU A 1 92 ? 1.381 2.055 5.530 1.00 97.06 92 LEU A O 1
ATOM 698 N N . ILE A 1 93 ? 3.241 2.752 6.582 1.00 97.75 93 ILE A N 1
ATOM 699 C CA . ILE A 1 93 ? 2.641 3.962 7.163 1.00 97.75 93 ILE A CA 1
ATOM 700 C C . ILE A 1 93 ? 2.171 4.907 6.053 1.00 97.75 93 ILE A C 1
ATOM 702 O O . ILE A 1 93 ? 0.995 5.260 6.034 1.00 97.75 93 ILE A O 1
ATOM 706 N N . ARG A 1 94 ? 3.030 5.226 5.075 1.00 98.19 94 ARG A N 1
ATOM 707 C CA . ARG A 1 94 ? 2.670 6.085 3.927 1.00 98.19 94 ARG A CA 1
ATOM 708 C C . ARG A 1 94 ? 1.490 5.523 3.129 1.00 98.19 94 ARG A C 1
ATOM 710 O O . ARG A 1 94 ? 0.587 6.259 2.726 1.00 98.19 94 ARG A O 1
ATOM 717 N N . LEU A 1 95 ? 1.459 4.201 2.930 1.00 98.50 95 LEU A N 1
ATOM 718 C CA . LEU A 1 95 ? 0.330 3.526 2.287 1.00 98.50 95 LEU A CA 1
ATOM 719 C C . LEU A 1 95 ? -0.956 3.623 3.125 1.00 98.50 95 LEU A C 1
ATOM 721 O O . LEU A 1 95 ? -2.021 3.876 2.563 1.00 98.50 95 LEU A O 1
ATOM 725 N N . ILE A 1 96 ? -0.883 3.444 4.447 1.00 98.19 96 ILE A N 1
ATOM 726 C CA . ILE A 1 96 ? -2.047 3.592 5.332 1.00 98.19 96 ILE A CA 1
ATOM 727 C C . ILE A 1 96 ? -2.581 5.020 5.274 1.00 98.19 96 ILE A C 1
ATOM 729 O O . ILE A 1 96 ? -3.776 5.188 5.072 1.00 98.19 96 ILE A O 1
ATOM 733 N N . GLU A 1 97 ? -1.728 6.037 5.364 1.00 97.75 97 GLU A N 1
ATOM 734 C CA . GLU A 1 97 ? -2.152 7.440 5.286 1.00 97.75 97 GLU A CA 1
ATOM 735 C C . GLU A 1 97 ? -2.870 7.746 3.959 1.00 97.75 97 GLU A C 1
ATOM 737 O O . GLU A 1 97 ? -3.870 8.467 3.929 1.00 97.75 97 GLU A O 1
ATOM 742 N N . LEU A 1 98 ? -2.406 7.166 2.845 1.00 98.19 98 LEU A N 1
ATOM 743 C CA . LEU A 1 98 ? -3.103 7.262 1.560 1.00 98.19 98 LEU A CA 1
ATOM 744 C C . LEU A 1 98 ? -4.484 6.585 1.602 1.00 98.19 98 LEU A C 1
ATOM 746 O O . LEU A 1 98 ? -5.459 7.138 1.087 1.00 98.19 98 LEU A O 1
ATOM 750 N N . LEU A 1 99 ? -4.584 5.406 2.222 1.00 98.19 99 LEU A N 1
ATOM 751 C CA . LEU A 1 99 ? -5.851 4.694 2.400 1.00 98.19 99 LEU A CA 1
ATOM 752 C C . LEU A 1 99 ? -6.817 5.448 3.322 1.00 98.19 99 LEU A C 1
ATOM 754 O O . LEU A 1 99 ? -8.016 5.444 3.054 1.00 98.19 99 LEU A O 1
ATOM 758 N N . GLU A 1 100 ? -6.318 6.109 4.367 1.00 97.62 100 GLU A N 1
ATOM 759 C CA . GLU A 1 100 ? -7.107 6.937 5.283 1.00 97.62 100 GLU A CA 1
ATOM 760 C C . GLU A 1 100 ? -7.729 8.127 4.553 1.00 97.62 100 GLU A C 1
ATOM 762 O O . GLU A 1 100 ? -8.950 8.278 4.587 1.00 97.62 100 GLU A O 1
ATOM 767 N N . ARG A 1 101 ? -6.927 8.890 3.794 1.00 96.88 101 ARG A N 1
ATOM 768 C CA . ARG A 1 101 ? -7.433 9.991 2.950 1.00 96.88 101 ARG A CA 1
ATOM 769 C C . ARG A 1 101 ? -8.481 9.504 1.949 1.00 96.88 101 ARG A C 1
ATOM 771 O O . ARG A 1 101 ? -9.502 10.152 1.732 1.00 96.88 101 ARG A O 1
ATOM 778 N N . GLY A 1 102 ? -8.257 8.337 1.342 1.00 96.81 102 GLY A N 1
ATOM 779 C CA . GLY A 1 102 ? -9.237 7.715 0.451 1.00 96.81 102 GLY A CA 1
ATOM 780 C C . GLY A 1 102 ? -10.532 7.324 1.171 1.00 96.81 102 GLY A C 1
ATOM 781 O O . GLY A 1 102 ? -11.622 7.510 0.627 1.00 96.81 102 GLY A O 1
ATOM 782 N N . ALA A 1 103 ? -10.426 6.806 2.395 1.00 97.50 103 ALA A N 1
ATOM 783 C CA . ALA A 1 103 ? -11.562 6.390 3.206 1.00 97.50 103 ALA A CA 1
ATOM 784 C C . ALA A 1 103 ? -12.418 7.571 3.690 1.00 97.50 103 ALA A C 1
ATOM 786 O O . ALA A 1 103 ? -13.636 7.433 3.768 1.00 97.50 103 ALA A O 1
ATOM 787 N N . GLU A 1 104 ? -11.822 8.734 3.955 1.00 96.12 104 GLU A N 1
ATOM 788 C CA . GLU A 1 104 ? -12.564 9.956 4.302 1.00 96.12 104 GLU A CA 1
ATOM 789 C C . GLU A 1 104 ? -13.507 10.409 3.179 1.00 96.12 104 GLU A C 1
ATOM 791 O O . GLU A 1 104 ? -14.611 10.881 3.444 1.00 96.12 104 GLU A O 1
ATOM 796 N N . ILE A 1 105 ? -13.092 10.237 1.920 1.00 97.56 105 ILE A N 1
ATOM 797 C CA . ILE A 1 105 ? -13.857 10.686 0.749 1.00 97.56 105 ILE A CA 1
ATOM 798 C C . ILE A 1 105 ? -14.840 9.608 0.278 1.00 97.56 105 ILE A C 1
ATOM 800 O O . ILE A 1 105 ? -15.994 9.902 -0.033 1.00 97.56 105 ILE A O 1
ATOM 804 N N . TYR A 1 106 ? -14.381 8.358 0.188 1.00 97.19 106 TYR A N 1
ATOM 805 C CA . TYR A 1 106 ? -15.112 7.281 -0.488 1.00 97.19 106 TYR A CA 1
ATOM 806 C C . TYR A 1 106 ? -15.623 6.185 0.455 1.00 97.19 106 TYR A C 1
ATOM 808 O O . TYR A 1 106 ? -16.315 5.269 0.007 1.00 97.19 106 TYR A O 1
ATOM 816 N N . GLY A 1 107 ? -15.295 6.266 1.744 1.00 97.44 107 GLY A N 1
ATOM 817 C CA . GLY A 1 107 ? -15.537 5.216 2.725 1.00 97.44 107 GLY A CA 1
ATOM 818 C C . GLY A 1 107 ? -14.453 4.134 2.734 1.00 97.44 107 GLY A C 1
ATOM 819 O O . GLY A 1 107 ? -13.719 3.917 1.762 1.00 97.44 107 GLY A O 1
ATOM 820 N N . ASP A 1 108 ? -14.367 3.429 3.860 1.00 97.44 108 ASP A N 1
ATOM 821 C CA . ASP A 1 108 ? -13.413 2.345 4.079 1.00 97.44 108 ASP A CA 1
ATOM 822 C C . ASP A 1 108 ? -13.467 1.295 2.973 1.00 97.44 108 ASP A C 1
ATOM 824 O O . ASP A 1 108 ? -14.535 0.807 2.599 1.00 97.44 108 ASP A O 1
ATOM 828 N N . ASN A 1 109 ? -12.290 0.872 2.506 1.00 96.06 109 ASN A N 1
ATOM 829 C CA . ASN A 1 109 ? -12.150 -0.227 1.553 1.00 96.06 109 ASN A CA 1
ATOM 830 C C . ASN A 1 109 ? -12.946 -0.050 0.242 1.00 96.06 109 ASN A C 1
ATOM 832 O O . ASN A 1 109 ? -13.199 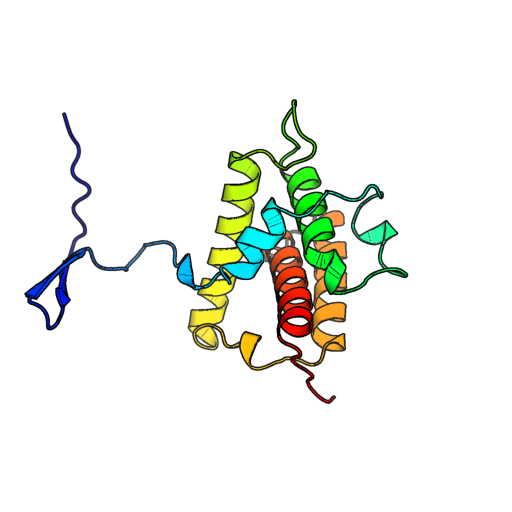-1.043 -0.441 1.00 96.06 109 ASN A O 1
ATOM 836 N N . ASN A 1 110 ? -13.313 1.175 -0.159 1.00 96.69 110 ASN A N 1
ATOM 837 C CA . ASN A 1 110 ? -14.079 1.406 -1.392 1.00 96.69 110 ASN A CA 1
ATOM 838 C C . ASN A 1 110 ? -13.418 0.771 -2.631 1.00 96.69 110 ASN A C 1
ATOM 840 O O . ASN A 1 110 ? -14.099 0.209 -3.486 1.00 96.69 110 ASN A O 1
ATOM 844 N N . TRP A 1 111 ? -12.083 0.769 -2.686 1.00 96.81 111 TRP A N 1
ATOM 845 C CA . TRP A 1 111 ? -11.309 0.129 -3.750 1.00 96.81 111 TRP A CA 1
ATOM 846 C C . TRP A 1 111 ? -11.559 -1.387 -3.869 1.00 96.81 111 TRP A C 1
ATOM 848 O O . TRP A 1 111 ? -11.429 -1.929 -4.961 1.00 96.81 111 TRP A O 1
ATOM 858 N N . LYS A 1 112 ? -11.984 -2.092 -2.810 1.00 96.12 112 LYS A N 1
ATOM 859 C CA . LYS A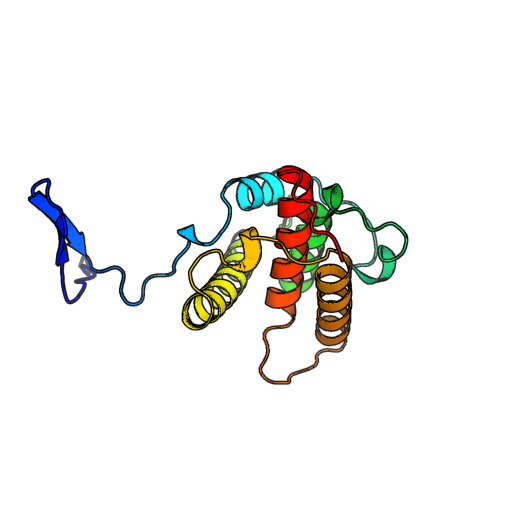 1 112 ? -12.305 -3.534 -2.873 1.00 96.12 112 LYS A CA 1
ATOM 860 C C . LYS A 1 112 ? -13.549 -3.837 -3.706 1.00 96.12 112 LYS A C 1
ATOM 862 O O . LYS A 1 112 ? -13.734 -4.974 -4.123 1.00 96.12 112 LYS A O 1
ATOM 867 N N . ARG A 1 113 ? -14.384 -2.831 -3.988 1.00 93.06 113 ARG A N 1
ATOM 868 C CA . ARG A 1 113 ? -15.568 -2.966 -4.855 1.00 93.06 113 ARG A CA 1
ATOM 869 C C . ARG A 1 113 ? -15.214 -3.219 -6.319 1.00 93.06 113 ARG A C 1
ATOM 871 O O . ARG A 1 113 ? -16.102 -3.557 -7.096 1.00 93.06 113 ARG A O 1
ATOM 878 N N . GLY A 1 114 ? -13.941 -3.063 -6.673 1.00 93.12 114 GLY A N 1
ATOM 879 C CA . GLY A 1 114 ? -13.454 -3.297 -8.015 1.00 93.12 114 GLY A CA 1
ATOM 880 C C . GLY A 1 114 ? -13.343 -2.013 -8.837 1.00 93.12 114 GLY A C 1
ATOM 881 O O . GLY A 1 114 ? -14.223 -1.155 -8.831 1.00 93.12 114 GLY A O 1
ATOM 882 N N . MET A 1 115 ? -12.249 -1.914 -9.582 1.00 95.06 115 MET A N 1
ATOM 883 C CA . MET A 1 115 ? -12.006 -0.937 -10.637 1.00 95.06 115 MET A CA 1
ATOM 884 C C . MET A 1 115 ? -11.548 -1.699 -11.886 1.00 95.06 115 MET A C 1
ATOM 886 O O . MET A 1 115 ? -10.869 -2.719 -11.735 1.00 95.06 115 MET A O 1
ATOM 890 N N . PRO A 1 116 ? -11.855 -1.229 -13.110 1.00 94.50 116 PRO A N 1
ATOM 891 C CA . PRO A 1 116 ? -11.307 -1.835 -14.319 1.00 94.50 116 PRO A CA 1
ATOM 892 C C . PRO A 1 116 ? -9.779 -1.950 -14.226 1.00 94.50 116 PRO A C 1
ATOM 894 O O . PRO A 1 116 ? -9.107 -0.964 -13.911 1.00 94.50 116 PRO A O 1
ATOM 897 N N . LEU A 1 117 ? -9.217 -3.132 -14.502 1.00 91.62 117 LEU A N 1
ATOM 898 C CA . LEU A 1 117 ? -7.777 -3.384 -14.329 1.00 91.62 117 LEU A CA 1
ATOM 899 C C . LEU A 1 117 ? -6.916 -2.383 -15.106 1.00 91.62 117 LEU A C 1
ATOM 901 O O . LEU A 1 117 ? -5.926 -1.881 -14.577 1.00 91.62 117 LEU A O 1
ATOM 905 N N . GLU A 1 118 ? -7.339 -2.008 -16.315 1.00 90.50 118 GLU A N 1
ATOM 906 C CA . GLU A 1 118 ? -6.643 -1.011 -17.131 1.00 90.50 118 GLU A CA 1
ATOM 907 C C . GLU A 1 118 ? -6.559 0.360 -16.434 1.00 90.50 118 GLU A C 1
ATOM 909 O O . GLU A 1 118 ? -5.542 1.049 -16.529 1.00 90.50 118 GLU A O 1
ATOM 914 N N . ARG A 1 119 ? -7.597 0.767 -15.685 1.00 94.50 119 ARG A N 1
ATOM 915 C CA . ARG A 1 119 ? -7.574 2.020 -14.911 1.00 94.50 119 ARG A CA 1
ATOM 916 C C . ARG A 1 119 ? -6.514 1.968 -13.819 1.00 94.50 119 ARG A C 1
ATOM 918 O O . ARG A 1 119 ? -5.764 2.935 -13.674 1.00 94.50 119 ARG A O 1
ATOM 925 N N . VAL A 1 120 ? -6.434 0.853 -13.095 1.00 95.31 120 VAL A N 1
ATOM 926 C CA . VAL A 1 120 ? -5.437 0.648 -12.034 1.00 95.31 120 VAL A CA 1
ATOM 927 C C . VAL A 1 120 ? -4.029 0.602 -12.635 1.00 95.31 120 VAL A C 1
ATOM 929 O O . VAL A 1 120 ? -3.146 1.323 -12.185 1.00 95.31 120 VAL A O 1
ATOM 932 N N . GLN A 1 121 ? -3.827 -0.137 -13.729 1.00 92.31 121 GLN A N 1
ATOM 933 C CA . GLN A 1 121 ? -2.540 -0.217 -14.433 1.00 92.31 121 GLN A CA 1
ATOM 934 C C . GLN A 1 121 ? -2.085 1.136 -14.999 1.00 92.31 121 GLN A C 1
ATOM 936 O O . GLN A 1 121 ? -0.917 1.504 -14.873 1.00 92.31 121 GLN A O 1
ATOM 941 N N . ARG A 1 122 ? -2.992 1.916 -15.602 1.00 93.56 122 ARG A N 1
ATOM 942 C CA . ARG A 1 122 ? -2.676 3.263 -16.102 1.00 93.56 122 ARG A CA 1
ATOM 943 C C . ARG A 1 122 ? -2.300 4.206 -14.959 1.00 93.56 122 ARG A C 1
ATOM 945 O O . ARG A 1 122 ? -1.401 5.027 -15.123 1.00 93.56 122 ARG A O 1
ATOM 952 N N . SER A 1 123 ? -2.974 4.085 -13.814 1.00 96.06 123 SER A N 1
ATOM 953 C CA . SER A 1 123 ? -2.648 4.853 -12.611 1.00 96.06 123 SER A CA 1
ATOM 954 C C . SER A 1 123 ? -1.277 4.471 -12.051 1.00 96.06 123 SER A C 1
ATOM 956 O O . SER A 1 123 ? -0.441 5.351 -11.859 1.00 96.06 123 SER A O 1
ATOM 958 N N . LEU A 1 124 ? -1.004 3.168 -11.906 1.00 95.00 124 LEU A N 1
ATOM 959 C CA . LEU A 1 124 ? 0.294 2.633 -11.485 1.00 95.00 124 LEU A CA 1
ATOM 960 C C . LEU A 1 124 ? 1.437 3.193 -12.332 1.00 95.00 124 LEU A C 1
ATOM 962 O O . LEU A 1 124 ? 2.396 3.731 -11.790 1.00 95.00 124 LEU A O 1
ATOM 966 N N . ARG A 1 125 ? 1.329 3.094 -13.662 1.00 92.50 125 ARG A N 1
ATOM 967 C CA . ARG A 1 125 ? 2.383 3.549 -14.582 1.00 92.50 125 ARG A CA 1
ATOM 968 C C . ARG A 1 125 ? 2.644 5.049 -14.461 1.00 92.50 125 ARG A C 1
ATOM 970 O O . ARG A 1 125 ? 3.800 5.455 -14.465 1.00 92.50 125 ARG A O 1
ATOM 977 N N . ARG A 1 126 ? 1.591 5.863 -14.321 1.00 95.56 126 ARG A N 1
ATOM 978 C CA . ARG A 1 126 ? 1.726 7.316 -14.142 1.00 95.56 126 ARG A CA 1
ATOM 979 C C . ARG A 1 126 ? 2.471 7.647 -12.847 1.00 95.56 126 ARG A C 1
ATOM 981 O O . ARG A 1 126 ? 3.475 8.346 -12.910 1.00 95.56 126 ARG A O 1
ATOM 988 N N . HIS A 1 127 ? 2.030 7.098 -11.714 1.00 96.75 127 HIS A N 1
ATOM 989 C CA . HIS A 1 127 ? 2.676 7.363 -10.426 1.00 96.75 127 HIS A CA 1
ATOM 990 C C . HIS A 1 127 ? 4.096 6.803 -10.360 1.00 96.75 127 HIS A C 1
ATOM 992 O O . HIS A 1 127 ? 4.966 7.452 -9.797 1.00 96.75 127 HIS A O 1
ATOM 998 N N . ALA A 1 128 ? 4.365 5.656 -10.992 1.00 93.44 128 ALA A N 1
ATOM 999 C CA . ALA A 1 128 ? 5.720 5.123 -11.100 1.00 93.44 128 ALA A CA 1
ATOM 1000 C C . ALA A 1 128 ? 6.641 6.092 -11.855 1.00 93.44 128 ALA A C 1
ATOM 1002 O O . ALA A 1 128 ? 7.704 6.436 -11.352 1.00 93.44 128 ALA A O 1
ATOM 1003 N N . LEU A 1 129 ? 6.227 6.578 -13.032 1.00 92.62 129 LEU A N 1
ATOM 1004 C CA . LEU A 1 129 ? 7.016 7.543 -13.804 1.00 92.62 129 LEU A CA 1
ATOM 1005 C C . LEU A 1 129 ? 7.241 8.851 -13.037 1.00 92.62 129 LEU A C 1
ATOM 1007 O O . LEU A 1 129 ? 8.353 9.367 -13.051 1.00 92.62 129 LEU A O 1
ATOM 1011 N N . GLN A 1 130 ? 6.216 9.368 -12.354 1.00 95.25 130 GLN A N 1
ATOM 1012 C CA . GLN A 1 130 ? 6.338 10.579 -11.537 1.00 95.25 130 GLN A CA 1
ATOM 1013 C C . GLN A 1 130 ? 7.278 10.375 -10.339 1.00 95.25 130 GLN A C 1
ATOM 1015 O O . GLN A 1 130 ? 8.127 11.226 -10.087 1.00 95.25 130 GLN A O 1
ATOM 1020 N N . TYR A 1 131 ? 7.179 9.230 -9.657 1.00 94.19 131 TYR A N 1
ATOM 1021 C CA . TYR A 1 131 ? 8.067 8.852 -8.559 1.00 94.19 131 TYR A CA 1
ATOM 1022 C C . TYR A 1 131 ? 9.532 8.794 -9.012 1.00 94.19 131 TYR A C 1
ATOM 1024 O O . TYR A 1 131 ? 10.371 9.491 -8.448 1.00 94.19 131 TYR A O 1
ATOM 1032 N N . TYR A 1 132 ? 9.845 8.053 -10.081 1.00 90.31 132 TYR A N 1
ATOM 1033 C CA . TYR A 1 132 ? 11.223 7.963 -10.585 1.00 90.31 132 TYR A CA 1
ATOM 1034 C C . TYR A 1 132 ? 11.748 9.276 -11.174 1.00 90.31 132 TYR A C 1
ATOM 1036 O O . TYR A 1 132 ? 12.956 9.498 -11.193 1.00 90.31 132 TYR A O 1
ATOM 1044 N N . ALA A 1 133 ? 10.861 10.149 -11.654 1.00 93.25 133 ALA A N 1
ATOM 1045 C CA . ALA A 1 133 ? 11.226 11.487 -12.105 1.00 93.25 133 ALA A CA 1
ATOM 1046 C C . ALA A 1 133 ? 11.408 12.491 -10.949 1.00 93.25 133 ALA A C 1
ATOM 1048 O O . ALA A 1 133 ? 11.806 13.625 -11.208 1.00 93.25 133 ALA A O 1
ATOM 1049 N N . GLY A 1 134 ? 11.120 12.103 -9.699 1.00 94.19 134 GLY A N 1
ATOM 1050 C CA . GLY A 1 134 ? 11.194 12.992 -8.538 1.00 94.19 134 GLY A CA 1
ATOM 1051 C C . GLY A 1 134 ? 10.191 14.146 -8.601 1.00 94.19 134 GLY A C 1
ATOM 1052 O O . GLY A 1 134 ? 10.503 15.249 -8.159 1.00 94.19 134 GLY A O 1
ATOM 1053 N N . VAL A 1 135 ? 9.019 13.922 -9.207 1.00 97.38 135 VAL A N 1
ATOM 1054 C CA . VAL A 1 135 ? 7.954 14.931 -9.273 1.00 97.38 135 VAL A CA 1
ATOM 1055 C C . VAL A 1 135 ? 7.429 15.203 -7.865 1.00 97.38 135 VAL A C 1
ATOM 1057 O O . VAL A 1 135 ? 7.079 14.274 -7.143 1.00 97.38 135 VAL A O 1
ATOM 1060 N N . ASP A 1 136 ? 7.362 16.484 -7.510 1.00 95.69 136 ASP A N 1
ATOM 1061 C CA . ASP A 1 136 ? 6.753 16.979 -6.278 1.00 95.69 136 ASP A CA 1
ATOM 1062 C C . ASP A 1 136 ? 5.566 17.878 -6.645 1.00 95.69 136 ASP A C 1
ATOM 1064 O O . ASP A 1 136 ? 5.724 19.056 -6.975 1.00 95.69 136 ASP A O 1
ATOM 1068 N N . ASP A 1 137 ? 4.375 17.285 -6.676 1.00 96.50 137 ASP A N 1
ATOM 1069 C CA . ASP A 1 137 ? 3.102 17.963 -6.946 1.00 96.50 137 ASP A CA 1
ATOM 1070 C C . ASP A 1 137 ? 2.160 17.950 -5.726 1.00 96.50 137 ASP A C 1
ATOM 1072 O O . ASP A 1 137 ? 0.975 18.276 -5.836 1.00 96.50 137 ASP A O 1
ATOM 1076 N N . GLY A 1 138 ? 2.699 17.615 -4.548 1.00 96.06 138 GLY A N 1
ATOM 1077 C CA . GLY A 1 138 ? 1.943 17.448 -3.309 1.00 96.06 138 GLY A CA 1
ATOM 1078 C C . GLY A 1 138 ? 1.288 16.073 -3.142 1.00 96.06 138 GLY A C 1
ATOM 1079 O O . GLY A 1 138 ? 0.681 15.827 -2.096 1.00 96.06 138 GLY A O 1
ATOM 1080 N N . GLU A 1 139 ? 1.408 15.162 -4.114 1.00 96.19 139 GLU A N 1
ATOM 1081 C CA . GLU A 1 139 ? 0.994 13.768 -3.959 1.00 96.19 139 GLU A CA 1
ATOM 1082 C C . GLU A 1 139 ? 2.153 12.858 -3.528 1.00 96.19 139 GLU A C 1
ATOM 1084 O O . GLU A 1 139 ? 3.277 12.935 -4.018 1.00 96.19 139 GLU A O 1
ATOM 1089 N N . ASP A 1 140 ? 1.855 11.890 -2.657 1.00 97.94 140 ASP A N 1
ATOM 1090 C CA . ASP A 1 140 ? 2.791 10.811 -2.345 1.00 97.94 140 ASP A CA 1
ATOM 1091 C C . ASP A 1 140 ? 2.762 9.742 -3.454 1.00 97.94 140 ASP A C 1
ATOM 1093 O O . ASP A 1 140 ? 2.035 8.743 -3.383 1.00 97.94 140 ASP A O 1
ATOM 1097 N N . HIS A 1 141 ? 3.545 9.964 -4.512 1.00 97.81 141 HIS A N 1
ATOM 1098 C CA . HIS A 1 141 ? 3.613 9.054 -5.657 1.00 97.81 141 HIS A CA 1
ATOM 1099 C C . HIS A 1 141 ? 4.149 7.660 -5.300 1.00 97.81 141 HIS A C 1
ATOM 1101 O O . HIS A 1 141 ? 3.686 6.669 -5.867 1.00 97.81 141 HIS A O 1
ATOM 1107 N N . PHE A 1 142 ? 5.066 7.557 -4.336 1.00 97.25 142 PHE A N 1
ATOM 1108 C CA . PHE A 1 142 ? 5.561 6.273 -3.835 1.00 97.25 142 PHE A CA 1
ATOM 1109 C C . PHE A 1 142 ? 4.424 5.463 -3.195 1.00 97.25 142 PHE A C 1
ATOM 1111 O O . PHE A 1 142 ? 4.193 4.308 -3.563 1.00 97.25 142 PHE A O 1
ATOM 1118 N N . ALA A 1 143 ? 3.643 6.075 -2.298 1.00 98.31 143 ALA A N 1
ATOM 1119 C CA . ALA A 1 143 ? 2.487 5.416 -1.692 1.00 98.31 143 ALA A CA 1
ATOM 1120 C C . ALA A 1 143 ? 1.434 5.043 -2.745 1.00 98.31 143 ALA A C 1
ATOM 1122 O O . ALA A 1 143 ? 0.835 3.968 -2.674 1.00 98.31 143 ALA A O 1
ATOM 1123 N N . ALA A 1 144 ? 1.236 5.892 -3.758 1.00 98.25 144 ALA A N 1
ATOM 1124 C CA . ALA A 1 144 ? 0.323 5.611 -4.860 1.00 98.25 144 ALA A CA 1
ATOM 1125 C C . ALA A 1 144 ? 0.775 4.405 -5.705 1.00 98.25 144 ALA A C 1
ATOM 1127 O O . ALA A 1 144 ? -0.063 3.600 -6.122 1.00 98.25 144 ALA A O 1
ATOM 1128 N N . VAL A 1 145 ? 2.081 4.223 -5.927 1.00 97.12 145 VAL A N 1
ATOM 1129 C CA . VAL A 1 145 ? 2.631 3.010 -6.558 1.00 97.12 145 VAL A CA 1
ATOM 1130 C C . VAL A 1 145 ? 2.296 1.774 -5.724 1.00 97.12 145 VAL A C 1
ATOM 1132 O O . VAL A 1 145 ? 1.705 0.828 -6.254 1.00 97.12 145 VAL A O 1
ATOM 1135 N N . LEU A 1 146 ? 2.593 1.796 -4.419 1.00 97.56 146 LEU A N 1
ATOM 1136 C CA . LEU A 1 146 ? 2.292 0.678 -3.516 1.00 97.56 146 LEU A CA 1
ATOM 1137 C C . LEU A 1 146 ? 0.794 0.357 -3.476 1.00 97.56 146 LEU A C 1
ATOM 1139 O O . LEU A 1 146 ? 0.417 -0.813 -3.527 1.00 97.56 146 LEU A O 1
ATOM 1143 N N . PHE A 1 147 ? -0.062 1.381 -3.454 1.00 98.44 147 PHE A N 1
ATOM 1144 C CA . PHE A 1 147 ? -1.512 1.218 -3.496 1.00 98.44 147 PHE A CA 1
ATOM 1145 C C . PHE A 1 147 ? -1.962 0.470 -4.750 1.00 98.44 147 PHE A C 1
ATOM 1147 O O . PHE A 1 147 ? -2.706 -0.502 -4.648 1.00 98.44 147 PHE A O 1
ATOM 1154 N N . ASN A 1 148 ? -1.500 0.874 -5.935 1.00 97.81 148 ASN A N 1
ATOM 1155 C CA . ASN A 1 148 ? -1.932 0.214 -7.165 1.00 97.81 148 ASN A CA 1
ATOM 1156 C C . ASN A 1 148 ? -1.396 -1.225 -7.271 1.00 97.81 148 ASN A C 1
ATOM 1158 O O . ASN A 1 148 ? -2.129 -2.101 -7.725 1.00 97.81 148 ASN A O 1
ATOM 1162 N N . LEU A 1 149 ? -0.163 -1.491 -6.822 1.00 95.94 149 LEU A N 1
ATOM 1163 C CA . LEU A 1 149 ? 0.384 -2.854 -6.751 1.00 95.94 149 LEU A CA 1
ATOM 1164 C C . LEU A 1 149 ? -0.444 -3.740 -5.810 1.00 95.94 149 LEU A C 1
ATOM 1166 O O . LEU A 1 149 ? -0.818 -4.850 -6.189 1.00 95.94 149 LEU A O 1
ATOM 1170 N N . MET A 1 150 ? -0.796 -3.220 -4.631 1.00 97.94 150 MET A N 1
ATOM 1171 C CA . MET A 1 150 ? -1.667 -3.897 -3.671 1.00 97.94 150 MET A CA 1
ATOM 1172 C C . MET A 1 150 ? -3.043 -4.196 -4.274 1.00 97.94 150 MET A C 1
ATOM 1174 O O . MET A 1 150 ? -3.538 -5.309 -4.134 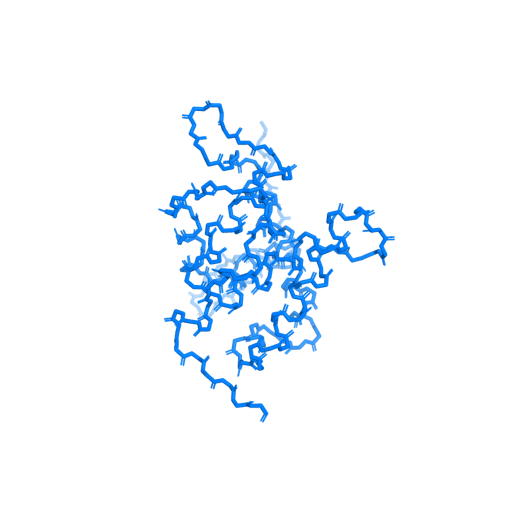1.00 97.94 150 MET A O 1
ATOM 1178 N N . VAL A 1 151 ? -3.664 -3.229 -4.955 1.00 97.75 151 VAL A N 1
ATOM 1179 C CA . VAL A 1 151 ? -4.987 -3.402 -5.579 1.00 97.75 151 VAL A CA 1
ATOM 1180 C C . VAL A 1 151 ? -4.950 -4.468 -6.673 1.00 97.75 151 VAL A C 1
ATOM 1182 O O . VAL A 1 151 ? -5.815 -5.341 -6.690 1.00 97.75 151 VAL A O 1
ATOM 1185 N N . LEU A 1 152 ? -3.956 -4.423 -7.569 1.00 95.56 152 LEU A N 1
ATOM 1186 C CA . LEU A 1 152 ? -3.809 -5.404 -8.650 1.00 95.56 152 LEU A CA 1
ATOM 1187 C C . LEU A 1 152 ? -3.631 -6.814 -8.092 1.00 95.56 152 LEU A C 1
ATOM 1189 O O . LEU A 1 152 ? -4.335 -7.728 -8.517 1.00 95.56 152 LEU A O 1
ATOM 1193 N N . TRP A 1 153 ? -2.742 -6.971 -7.110 1.00 96.12 153 TRP A N 1
ATOM 1194 C CA . TRP A 1 153 ? -2.554 -8.244 -6.422 1.00 96.12 153 TRP A CA 1
ATOM 1195 C C . TRP A 1 153 ? -3.833 -8.714 -5.730 1.00 96.12 153 TRP A C 1
ATOM 1197 O O . TRP A 1 153 ? -4.213 -9.869 -5.864 1.00 96.12 153 TRP A O 1
ATOM 1207 N N . TYR A 1 154 ? -4.527 -7.823 -5.017 1.00 97.31 154 TYR A N 1
ATOM 1208 C CA . TYR A 1 154 ? -5.744 -8.166 -4.286 1.00 97.31 154 TYR A CA 1
ATOM 1209 C C . TYR A 1 154 ? -6.851 -8.645 -5.228 1.00 97.31 154 TYR A C 1
ATOM 1211 O O . TYR A 1 154 ? -7.541 -9.615 -4.926 1.00 97.31 154 TYR A O 1
ATOM 1219 N N . TYR A 1 155 ? -7.025 -7.988 -6.378 1.00 96.44 155 TYR A N 1
ATOM 1220 C CA . TYR A 1 155 ? -8.016 -8.414 -7.363 1.00 96.44 155 TYR A CA 1
ATOM 1221 C C . TYR A 1 155 ? -7.686 -9.781 -7.953 1.00 96.44 155 TYR A C 1
ATOM 1223 O O . TYR A 1 155 ? -8.584 -10.610 -8.057 1.00 96.44 155 TYR A O 1
ATOM 1231 N N . ASP A 1 156 ? -6.420 -10.037 -8.276 1.00 94.69 156 ASP A N 1
ATOM 1232 C CA . ASP A 1 156 ? -5.959 -11.345 -8.752 1.00 94.69 156 ASP A CA 1
ATOM 1233 C C . ASP A 1 156 ? -6.171 -12.434 -7.689 1.00 94.69 156 ASP A C 1
ATOM 1235 O O . ASP A 1 156 ? -6.848 -13.432 -7.932 1.00 94.69 156 ASP A O 1
ATOM 1239 N N . PHE A 1 157 ? -5.706 -12.181 -6.463 1.00 95.06 157 PHE A N 1
ATOM 1240 C CA . PHE A 1 157 ? -5.798 -13.102 -5.331 1.00 95.06 157 PHE A CA 1
ATOM 1241 C C . PHE A 1 157 ? -7.245 -13.468 -4.963 1.00 95.06 157 PHE A C 1
ATOM 1243 O O . PHE A 1 157 ? -7.525 -14.612 -4.608 1.00 95.06 157 PHE A O 1
ATOM 1250 N N . HIS A 1 158 ? -8.178 -12.517 -5.064 1.00 95.56 158 HIS A N 1
ATOM 1251 C CA . HIS A 1 158 ? -9.596 -12.737 -4.760 1.00 95.56 158 HIS A CA 1
ATOM 1252 C C . HIS A 1 158 ? -10.468 -13.035 -5.991 1.00 95.56 158 HIS A C 1
ATOM 1254 O O . HIS A 1 158 ? -11.682 -13.187 -5.842 1.00 95.56 158 HIS A O 1
ATOM 1260 N N . GLY A 1 159 ? -9.894 -13.113 -7.196 1.00 94.38 159 GLY A N 1
ATOM 1261 C CA . GLY A 1 159 ? -10.648 -13.345 -8.432 1.00 94.38 159 GLY A CA 1
ATOM 1262 C C . GLY A 1 159 ? -11.656 -12.236 -8.765 1.00 94.38 159 GLY A C 1
ATOM 1263 O O . GLY A 1 159 ? -12.721 -12.507 -9.323 1.00 94.38 159 GLY A O 1
ATOM 1264 N N . ILE A 1 160 ? -11.358 -10.985 -8.405 1.00 93.25 160 ILE A N 1
ATOM 1265 C CA . ILE A 1 160 ? -12.216 -9.827 -8.680 1.00 93.25 160 ILE A CA 1
ATOM 1266 C C . ILE A 1 160 ? -12.015 -9.403 -10.136 1.00 93.25 160 ILE A C 1
ATOM 1268 O O . ILE A 1 160 ? -11.006 -8.800 -10.497 1.00 93.25 160 ILE A O 1
ATOM 1272 N N . VAL A 1 161 ? -13.014 -9.684 -10.971 1.00 83.06 161 VAL A N 1
ATOM 1273 C CA . VAL A 1 161 ? -13.054 -9.253 -12.372 1.00 83.06 161 VAL A CA 1
ATOM 1274 C C . VAL A 1 161 ? -14.088 -8.148 -12.521 1.00 83.06 161 VAL A C 1
ATOM 1276 O O . VAL A 1 161 ? -15.268 -8.340 -12.232 1.00 83.06 161 VAL A O 1
ATOM 1279 N N . VAL A 1 162 ? -13.645 -6.988 -12.995 1.00 77.94 162 VAL A N 1
ATOM 1280 C CA . VAL A 1 162 ? -14.511 -5.836 -13.257 1.00 77.94 162 VAL A CA 1
ATOM 1281 C C . VAL A 1 162 ? -14.534 -5.614 -14.758 1.00 77.94 162 VAL A C 1
ATOM 1283 O O . VAL A 1 162 ? -13.489 -5.366 -15.360 1.00 77.94 162 VAL A O 1
ATOM 1286 N N . GLY A 1 163 ? -15.718 -5.750 -15.358 1.00 64.44 163 GLY A N 1
ATOM 1287 C CA . GLY A 1 163 ? -15.932 -5.412 -16.763 1.00 64.44 163 GLY A CA 1
ATOM 1288 C C . GLY A 1 163 ? -15.629 -3.936 -17.031 1.00 64.44 163 GLY A C 1
ATOM 1289 O O . GLY A 1 163 ? -15.739 -3.106 -16.126 1.00 64.44 163 GLY A O 1
ATOM 1290 N N . ALA A 1 164 ? -15.203 -3.641 -18.260 1.00 56.12 164 ALA A N 1
ATOM 1291 C CA . ALA A 1 164 ? -14.985 -2.277 -18.738 1.00 56.12 164 ALA A CA 1
ATOM 1292 C C . ALA A 1 164 ? -16.291 -1.469 -18.797 1.00 56.12 164 ALA A C 1
ATOM 1294 O O . ALA A 1 164 ? -17.345 -2.077 -19.097 1.00 56.12 164 ALA A O 1
#

Secondary structure (DSSP, 8-state):
-------S-EEE-TTS-EEE--TTS--GGGS-HHHHHHHHHS----SSTGGGGSSS--GGGHHHHHHHHHHHHH-B-SSSSSBPHHHHHHHHHHHHHHHHHHHHHH-TTGGGG---HHHHHHHHHHHHHHHHTT--SSS-HHHHHHHHHHHHHHHHHHT-----

Sequence (164 aa):
MYITKQTPSNEVFATGAKRGSEEGKLRVNLLPSEWVTTLFSTPVVGGDGLPACWDDFHPSNAPSIALRVIIDEYGRD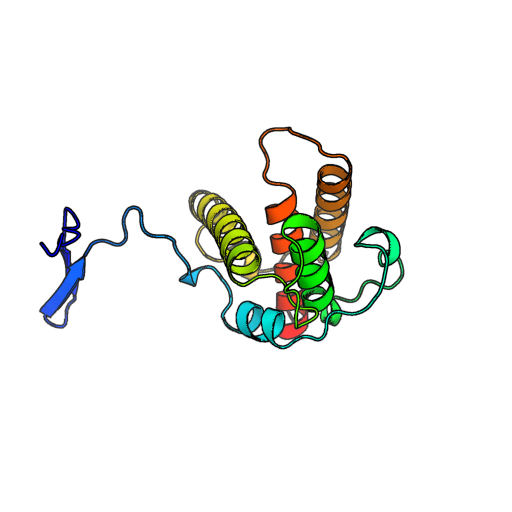EVTPLPTNEGAANALIRLIELLERGAEIYGDNNWKRGMPLERVQRSLRRHALQYYAGVDDGEDHFAAVLFNLMVLWYYDFHGIVVGA

Radius of gyration: 17.9 Å; chains: 1; bounding box: 44×32×56 Å

Foldseek 3Di:
DDDDPDQPDWDQDPVRDIDHDCPPPQPLVLADPVLVVCLVVDDQDDDDAPVRCLVVDDLQCLSNNLQVLLCVVQNPDPVDRGHDPVSSVVLSSLLSVVQVVVCVVQNRPNLVVDDALVVLSVQLVVLRVCVVVVPDPPDPSSSSNNVSSSSSNSCVVVVPHDDD